Protein AF-A0A955XK54-F1 (afdb_monomer_lite)

Structure (mmCIF, N/CA/C/O backbone):
data_AF-A0A955XK54-F1
#
_ent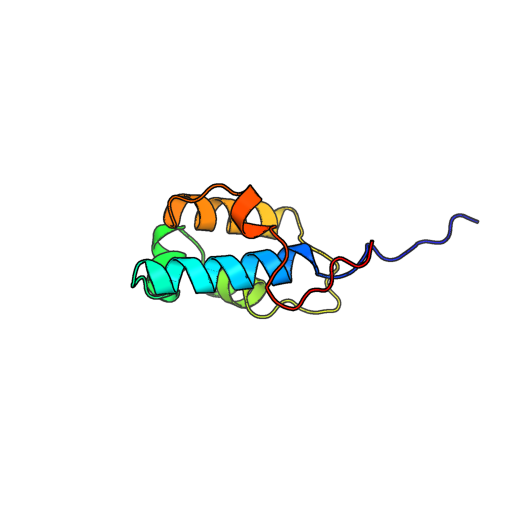ry.id   AF-A0A955XK54-F1
#
loop_
_atom_site.group_PDB
_atom_site.id
_atom_site.type_symbol
_atom_site.label_atom_id
_atom_site.label_alt_id
_atom_site.label_comp_id
_atom_site.label_asym_id
_atom_site.label_entity_id
_atom_site.label_seq_id
_atom_site.pdbx_PDB_ins_code
_atom_site.Cartn_x
_atom_site.Cartn_y
_atom_site.Cartn_z
_atom_site.occupancy
_atom_site.B_iso_or_equiv
_atom_site.auth_seq_id
_atom_site.auth_comp_id
_atom_site.auth_asym_id
_atom_site.auth_atom_id
_atom_site.pdbx_PDB_model_num
ATOM 1 N N . MET A 1 1 ? 37.057 -6.425 -10.747 1.00 41.25 1 MET A N 1
ATOM 2 C CA . MET A 1 1 ? 36.289 -5.256 -10.266 1.00 41.25 1 MET A CA 1
ATOM 3 C C . MET A 1 1 ? 34.828 -5.667 -10.190 1.00 41.25 1 MET A C 1
ATOM 5 O O . MET A 1 1 ? 34.301 -6.030 -11.239 1.00 41.25 1 MET A O 1
ATOM 9 N N . PRO A 1 2 ? 34.185 -5.723 -9.012 1.00 46.47 2 PRO A N 1
ATOM 10 C CA . PRO A 1 2 ? 32.759 -6.011 -8.971 1.00 46.47 2 PRO A CA 1
ATOM 11 C C . PRO A 1 2 ? 32.030 -4.811 -9.579 1.00 46.47 2 PRO A C 1
ATOM 13 O O . PRO A 1 2 ? 32.164 -3.685 -9.102 1.00 46.47 2 PRO A O 1
ATOM 16 N N . ARG A 1 3 ? 31.326 -5.041 -10.692 1.00 46.31 3 ARG A N 1
ATOM 17 C CA . ARG A 1 3 ? 30.423 -4.051 -11.281 1.00 46.31 3 ARG A CA 1
ATOM 18 C C . ARG A 1 3 ? 29.387 -3.734 -10.210 1.00 46.31 3 ARG A C 1
ATOM 20 O O . ARG A 1 3 ? 28.664 -4.631 -9.786 1.00 46.31 3 ARG A O 1
ATOM 27 N N . HIS A 1 4 ? 29.349 -2.488 -9.750 1.00 46.56 4 HIS A N 1
ATOM 28 C CA . HIS A 1 4 ? 28.249 -1.998 -8.935 1.00 46.56 4 HIS A CA 1
ATOM 29 C C . HIS A 1 4 ? 27.038 -1.931 -9.870 1.00 46.56 4 HIS A C 1
ATOM 31 O O . HIS A 1 4 ? 26.836 -0.958 -10.590 1.00 46.56 4 HIS A O 1
ATOM 37 N N . MET A 1 5 ? 26.340 -3.058 -9.993 1.00 34.94 5 MET A N 1
ATOM 38 C CA . MET A 1 5 ? 25.096 -3.136 -10.735 1.00 34.94 5 MET A CA 1
ATOM 39 C C . MET A 1 5 ? 24.090 -2.331 -9.910 1.00 34.94 5 MET A C 1
ATOM 41 O O . MET A 1 5 ? 23.916 -2.654 -8.730 1.00 34.94 5 MET A O 1
ATOM 45 N N . PRO A 1 6 ? 23.494 -1.253 -10.451 1.00 46.78 6 PRO A N 1
ATOM 46 C CA . PRO A 1 6 ? 22.418 -0.583 -9.742 1.00 46.78 6 PRO A CA 1
ATOM 47 C C . PRO A 1 6 ? 21.351 -1.641 -9.426 1.00 46.78 6 PRO A C 1
ATOM 49 O O . PRO A 1 6 ? 21.099 -2.503 -10.278 1.00 46.78 6 PRO A O 1
ATOM 52 N N . PRO A 1 7 ? 20.770 -1.644 -8.212 1.00 44.84 7 PRO A N 1
ATOM 53 C CA . PRO A 1 7 ? 19.709 -2.586 -7.889 1.00 44.84 7 PRO A CA 1
ATOM 54 C C . PRO A 1 7 ? 18.623 -2.481 -8.973 1.00 44.84 7 PRO A C 1
ATOM 56 O O . PRO A 1 7 ? 18.308 -1.360 -9.391 1.00 44.84 7 PRO A O 1
ATOM 59 N N . PRO A 1 8 ? 18.091 -3.609 -9.480 1.00 44.12 8 PRO A N 1
ATOM 60 C CA . PRO A 1 8 ? 17.103 -3.583 -10.548 1.00 44.12 8 PRO A CA 1
ATOM 61 C C . PRO A 1 8 ? 15.945 -2.641 -10.168 1.00 44.12 8 PRO A C 1
ATOM 63 O O . PRO A 1 8 ? 15.454 -2.680 -9.034 1.00 44.12 8 PRO A O 1
ATOM 66 N N . PRO A 1 9 ? 15.538 -1.738 -11.074 1.00 49.97 9 PRO A N 1
ATOM 67 C CA . PRO A 1 9 ? 14.681 -0.619 -10.721 1.00 49.97 9 PRO A CA 1
ATOM 68 C C . PRO A 1 9 ? 13.234 -1.063 -10.473 1.00 49.97 9 PRO A C 1
ATOM 70 O O . PRO A 1 9 ? 12.622 -1.700 -11.317 1.00 49.97 9 PRO A O 1
ATOM 73 N N . ILE A 1 10 ? 12.652 -0.620 -9.353 1.00 58.22 10 ILE A N 1
A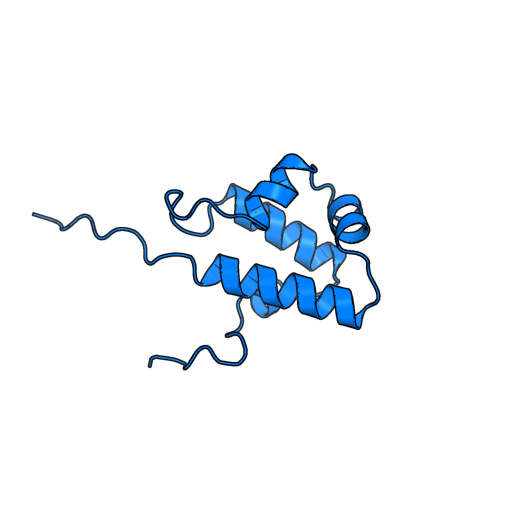TOM 74 C CA . ILE A 1 10 ? 11.275 -0.079 -9.248 1.00 58.22 10 ILE A CA 1
ATOM 75 C C . ILE A 1 10 ? 10.098 -1.050 -9.554 1.00 58.22 10 ILE A C 1
ATOM 77 O O . ILE A 1 10 ? 8.939 -0.664 -9.416 1.00 58.22 10 ILE A O 1
ATOM 81 N N . VAL A 1 11 ? 10.324 -2.322 -9.896 1.00 62.88 11 VAL A N 1
ATOM 82 C CA . VAL A 1 11 ? 9.232 -3.266 -10.226 1.00 62.88 11 VAL A CA 1
ATOM 83 C C . VAL A 1 11 ? 8.299 -3.505 -9.032 1.00 62.88 11 VAL A C 1
ATOM 85 O O . VAL A 1 11 ? 7.086 -3.347 -9.150 1.00 62.88 11 VAL A O 1
ATOM 88 N N . GLY A 1 12 ? 8.855 -3.792 -7.850 1.00 74.62 12 GLY A N 1
ATOM 89 C CA . GLY A 1 12 ? 8.054 -4.089 -6.656 1.00 74.62 12 GLY A CA 1
ATOM 90 C C . GLY A 1 12 ? 7.172 -2.923 -6.201 1.00 74.62 12 GLY A C 1
ATOM 91 O O . GLY A 1 12 ? 6.026 -3.132 -5.818 1.00 74.62 12 GLY A O 1
ATOM 92 N N . LEU A 1 13 ? 7.665 -1.685 -6.305 1.00 78.00 13 LEU A N 1
ATOM 93 C CA . LEU A 1 13 ? 6.899 -0.503 -5.903 1.00 78.00 13 LEU A CA 1
ATOM 94 C C . LEU A 1 13 ? 5.764 -0.195 -6.883 1.00 78.00 13 LEU A C 1
ATOM 96 O O . LEU A 1 13 ? 4.668 0.179 -6.469 1.00 78.00 13 LEU A O 1
ATOM 100 N N . ARG A 1 14 ? 6.022 -0.379 -8.183 1.00 79.69 14 ARG A N 1
ATOM 101 C CA . ARG A 1 14 ? 5.015 -0.218 -9.235 1.00 79.69 14 ARG A CA 1
ATOM 102 C C . ARG A 1 14 ? 3.879 -1.227 -9.063 1.00 79.69 14 ARG A C 1
ATOM 104 O O . ARG A 1 14 ? 2.719 -0.823 -9.098 1.00 79.69 14 ARG A O 1
ATOM 111 N N . ARG A 1 15 ? 4.218 -2.501 -8.835 1.00 85.38 15 ARG A N 1
ATOM 112 C CA . ARG A 1 15 ? 3.247 -3.570 -8.551 1.00 85.38 15 ARG A CA 1
ATOM 113 C C . ARG A 1 15 ? 2.434 -3.254 -7.301 1.00 85.38 15 ARG A C 1
ATOM 115 O O . ARG A 1 15 ? 1.208 -3.208 -7.379 1.00 85.38 15 ARG A O 1
ATOM 122 N N . ALA A 1 16 ? 3.108 -2.904 -6.203 1.00 87.12 16 ALA A N 1
ATOM 123 C CA . ALA A 1 16 ? 2.441 -2.573 -4.947 1.00 87.12 16 ALA A CA 1
ATOM 124 C C . ALA A 1 16 ? 1.445 -1.431 -5.123 1.00 87.12 16 ALA A C 1
ATOM 126 O O . ALA A 1 16 ? 0.290 -1.553 -4.722 1.00 87.12 16 ALA A O 1
ATOM 127 N N . ARG A 1 17 ? 1.856 -0.345 -5.783 1.00 87.44 17 ARG A N 1
ATOM 128 C CA . ARG A 1 17 ? 0.975 0.789 -6.062 1.00 87.44 17 ARG A CA 1
ATOM 129 C C . ARG A 1 17 ? -0.253 0.373 -6.868 1.00 87.44 17 ARG A C 1
ATOM 131 O O . ARG A 1 17 ? -1.366 0.716 -6.478 1.00 87.44 17 ARG A O 1
ATOM 138 N N . TYR A 1 18 ? -0.051 -0.360 -7.962 1.00 89.12 18 TYR A N 1
ATOM 139 C CA . TYR A 1 18 ? -1.147 -0.825 -8.806 1.00 89.12 18 TYR A CA 1
ATOM 140 C C . TYR A 1 18 ? -2.168 -1.634 -7.999 1.00 89.12 18 TYR A C 1
ATOM 142 O O . TYR A 1 18 ? -3.360 -1.330 -8.029 1.00 89.12 18 TYR A O 1
ATOM 150 N N . TRP A 1 19 ? -1.705 -2.621 -7.230 1.00 92.00 19 TRP A N 1
ATOM 151 C CA . TRP A 1 19 ? -2.589 -3.483 -6.451 1.00 92.00 19 TRP A CA 1
ATOM 152 C C . TRP A 1 19 ? -3.262 -2.741 -5.295 1.00 92.00 19 TRP A C 1
ATOM 154 O O . TRP A 1 19 ? -4.456 -2.931 -5.076 1.00 92.00 19 TRP A O 1
ATOM 164 N N . ILE A 1 20 ? -2.566 -1.823 -4.617 1.00 92.12 20 ILE A N 1
ATOM 165 C CA . ILE A 1 20 ? -3.168 -0.948 -3.597 1.00 92.12 20 ILE A CA 1
ATOM 166 C C . ILE A 1 20 ? -4.327 -0.141 -4.195 1.00 92.12 20 ILE A C 1
ATOM 168 O O . ILE A 1 20 ? -5.417 -0.102 -3.620 1.00 92.12 20 ILE A O 1
ATOM 172 N N . GLU A 1 21 ? -4.116 0.487 -5.355 1.00 92.25 21 GLU A N 1
ATOM 173 C CA . GLU A 1 21 ? -5.153 1.257 -6.047 1.00 92.25 21 GLU A CA 1
ATOM 174 C C . GLU A 1 21 ? -6.315 0.359 -6.503 1.00 92.25 21 GLU A C 1
ATOM 176 O O . GLU A 1 21 ? -7.487 0.720 -6.341 1.00 92.25 21 GLU A O 1
ATOM 181 N N . HIS A 1 22 ? -6.001 -0.832 -7.012 1.00 94.00 22 HIS A N 1
ATOM 182 C CA . HIS A 1 22 ? -6.977 -1.819 -7.460 1.00 94.00 22 HIS A CA 1
ATOM 183 C C . HIS A 1 22 ? -7.874 -2.314 -6.314 1.00 94.00 22 HIS A C 1
ATOM 185 O O . HIS A 1 22 ? -9.099 -2.197 -6.398 1.00 94.00 22 HIS A O 1
ATOM 191 N N . TYR A 1 23 ? -7.291 -2.799 -5.214 1.00 94.69 23 TYR A N 1
ATOM 192 C CA . TYR A 1 23 ? -8.044 -3.287 -4.056 1.00 94.69 23 TYR A CA 1
ATOM 193 C C . TYR A 1 23 ? -8.837 -2.176 -3.374 1.00 94.69 23 TYR A C 1
ATOM 195 O O . TYR A 1 23 ? -9.998 -2.388 -3.020 1.00 94.69 23 TYR A O 1
ATOM 203 N N . ALA A 1 24 ? -8.269 -0.972 -3.248 1.00 93.50 24 ALA A N 1
ATOM 204 C CA . ALA A 1 24 ? -8.999 0.175 -2.716 1.00 93.50 24 ALA A CA 1
ATOM 205 C C . ALA A 1 24 ? -10.252 0.470 -3.554 1.00 93.50 24 ALA A C 1
ATOM 207 O O . ALA A 1 24 ? -11.337 0.661 -3.000 1.00 93.50 24 ALA A O 1
ATOM 208 N N . ARG A 1 25 ? -10.132 0.429 -4.888 1.00 94.69 25 ARG A N 1
ATOM 209 C CA . ARG A 1 25 ? -11.265 0.611 -5.803 1.00 94.69 25 ARG A CA 1
ATOM 210 C C . ARG A 1 25 ? -12.306 -0.497 -5.658 1.00 94.69 25 ARG A C 1
ATOM 212 O O . ARG A 1 25 ? -13.489 -0.176 -5.581 1.00 94.69 25 ARG A O 1
ATOM 219 N N . MET A 1 26 ? -11.891 -1.763 -5.593 1.00 94.69 26 MET A N 1
ATOM 220 C CA . MET A 1 26 ? -12.815 -2.891 -5.408 1.00 94.69 26 MET A CA 1
ATOM 221 C C . MET A 1 26 ? -13.584 -2.802 -4.086 1.00 94.69 26 MET A C 1
ATOM 223 O O . MET A 1 26 ? -14.773 -3.103 -4.046 1.00 94.69 26 MET A O 1
ATOM 227 N N . LYS A 1 27 ? -12.927 -2.333 -3.019 1.00 93.31 27 LYS A N 1
ATOM 228 C CA . LYS A 1 27 ? -13.531 -2.156 -1.690 1.00 93.31 27 LYS A CA 1
ATOM 229 C C . LYS A 1 27 ? -14.282 -0.827 -1.525 1.00 93.31 27 LYS A C 1
ATOM 231 O O . LYS A 1 27 ? -14.833 -0.570 -0.459 1.00 93.31 27 LYS A O 1
ATOM 236 N N . GLY A 1 28 ? -14.297 0.041 -2.541 1.00 94.19 28 GLY A N 1
ATOM 237 C CA . GLY A 1 28 ? -14.909 1.373 -2.455 1.00 94.19 28 GLY A CA 1
ATOM 238 C C . GLY A 1 28 ? -14.210 2.321 -1.467 1.00 94.19 28 GLY A C 1
ATOM 239 O O . GLY A 1 28 ? -14.801 3.309 -1.026 1.00 94.19 28 GLY A O 1
ATOM 240 N N . ILE A 1 29 ? -12.955 2.041 -1.111 1.00 93.12 29 ILE A N 1
ATOM 241 C CA . ILE A 1 29 ? -12.170 2.821 -0.154 1.00 93.12 29 ILE A CA 1
ATOM 242 C C . ILE A 1 29 ? -11.456 3.950 -0.899 1.00 93.12 29 ILE A C 1
ATOM 244 O O . ILE A 1 29 ? -10.730 3.739 -1.869 1.00 93.12 29 ILE A O 1
ATOM 248 N N . ARG A 1 30 ? -11.612 5.186 -0.417 1.00 92.56 30 ARG A N 1
ATOM 249 C CA . ARG A 1 30 ? -10.830 6.320 -0.930 1.00 92.56 30 ARG A CA 1
ATOM 250 C C . ARG A 1 30 ? -9.372 6.168 -0.503 1.00 92.56 30 ARG A C 1
ATOM 252 O O . ARG A 1 30 ? -9.109 6.000 0.682 1.00 92.56 30 ARG A O 1
ATOM 259 N N . LEU A 1 31 ? -8.428 6.365 -1.422 1.00 89.19 31 LEU A N 1
ATOM 260 C CA . LEU A 1 31 ? -6.986 6.264 -1.139 1.00 89.19 31 LEU A CA 1
ATOM 261 C C . LEU A 1 31 ? -6.532 7.115 0.061 1.00 89.19 31 LEU A C 1
ATOM 263 O O . LEU A 1 31 ? -5.734 6.677 0.880 1.00 89.19 31 LEU A O 1
ATOM 267 N N . VAL A 1 32 ? -7.103 8.312 0.227 1.00 88.56 32 VAL A N 1
ATOM 268 C CA . VAL A 1 32 ? -6.818 9.182 1.383 1.00 88.56 32 VAL A CA 1
ATOM 269 C C . VAL A 1 32 ? -7.330 8.585 2.700 1.00 88.56 32 VAL A C 1
ATOM 271 O O . VAL A 1 32 ? -6.696 8.755 3.739 1.00 88.56 32 VAL A O 1
ATOM 274 N N . ALA A 1 33 ? -8.478 7.903 2.674 1.00 89.88 33 ALA A N 1
ATOM 275 C CA . ALA A 1 33 ? -9.010 7.212 3.844 1.00 89.88 33 ALA A CA 1
ATOM 276 C C . ALA A 1 33 ? -8.153 5.985 4.184 1.00 89.88 33 ALA A C 1
ATOM 278 O O . ALA A 1 33 ? -7.835 5.792 5.352 1.00 89.88 33 ALA A O 1
ATOM 279 N N . LEU A 1 34 ? -7.702 5.247 3.164 1.00 92.00 34 LEU A N 1
ATOM 280 C CA . LEU A 1 34 ? -6.790 4.116 3.319 1.00 92.00 34 LEU A CA 1
ATOM 281 C C . LEU A 1 34 ? -5.448 4.531 3.942 1.00 92.00 34 LEU A C 1
ATOM 283 O O . LEU A 1 34 ? -4.982 3.919 4.898 1.00 92.00 34 LEU A O 1
ATOM 287 N N . ALA A 1 35 ? -4.840 5.608 3.439 1.00 90.06 35 ALA A N 1
ATOM 288 C CA . ALA A 1 35 ? -3.597 6.135 3.999 1.00 90.06 35 ALA A CA 1
ATOM 289 C C . ALA A 1 35 ? -3.765 6.516 5.479 1.00 90.06 35 ALA A C 1
ATOM 291 O O . ALA A 1 35 ? -2.905 6.221 6.305 1.00 90.06 35 ALA A O 1
ATOM 292 N N . ARG A 1 36 ? -4.905 7.125 5.833 1.00 89.81 36 ARG A N 1
ATOM 293 C CA . ARG A 1 36 ? -5.228 7.481 7.220 1.00 89.81 36 ARG A CA 1
ATOM 294 C C . ARG A 1 36 ? -5.426 6.259 8.113 1.00 89.81 36 ARG A C 1
ATOM 296 O O . ARG A 1 36 ? -4.887 6.255 9.214 1.00 89.81 36 ARG A O 1
ATOM 303 N N . SER A 1 37 ? -6.160 5.241 7.661 1.00 89.88 37 SER A N 1
ATOM 304 C CA . SER A 1 37 ? -6.372 4.013 8.441 1.00 89.88 37 SER A CA 1
ATOM 305 C C . SER A 1 37 ? -5.082 3.215 8.631 1.00 89.88 37 SER A C 1
ATOM 307 O O . SER A 1 37 ? -4.914 2.570 9.658 1.00 89.88 37 SER A O 1
ATOM 309 N N . ALA A 1 38 ? -4.148 3.314 7.684 1.00 88.81 38 ALA A N 1
ATOM 310 C CA . ALA A 1 38 ? -2.813 2.734 7.785 1.00 88.81 38 ALA A CA 1
ATOM 311 C C . ALA A 1 38 ? -1.821 3.586 8.610 1.00 88.81 38 ALA A C 1
ATOM 313 O O . ALA A 1 38 ? -0.655 3.220 8.723 1.00 88.81 38 ALA A O 1
ATOM 314 N N . GLY A 1 39 ? -2.240 4.732 9.167 1.00 89.56 39 GLY A N 1
ATOM 315 C CA . GLY A 1 39 ? -1.364 5.616 9.949 1.00 89.56 39 GLY A CA 1
ATOM 316 C C . GLY A 1 39 ? -0.288 6.332 9.121 1.00 89.56 39 GLY A C 1
ATOM 317 O O . GLY A 1 39 ? 0.717 6.791 9.661 1.00 89.56 39 GLY A O 1
ATOM 318 N N . ILE A 1 40 ? -0.478 6.436 7.805 1.00 88.56 40 ILE A N 1
ATOM 319 C CA . ILE A 1 40 ? 0.521 6.956 6.871 1.00 88.56 40 ILE A CA 1
ATOM 320 C C . ILE A 1 40 ? 0.388 8.472 6.755 1.00 88.56 40 ILE A C 1
ATOM 322 O O . ILE A 1 40 ? -0.676 9.019 6.451 1.00 88.56 40 ILE A O 1
ATOM 326 N N . SER A 1 41 ? 1.506 9.170 6.966 1.00 85.12 41 SER A N 1
ATOM 327 C CA . SER A 1 41 ? 1.566 10.620 6.790 1.00 85.12 41 SER A CA 1
ATOM 328 C C . SER A 1 41 ? 1.357 11.012 5.323 1.00 85.12 41 SER A C 1
ATOM 330 O O . SER A 1 41 ? 1.722 10.277 4.403 1.00 85.12 41 SER A O 1
ATOM 332 N N . ARG A 1 42 ? 0.841 12.222 5.080 1.00 80.19 42 ARG A N 1
ATOM 333 C CA . ARG A 1 42 ? 0.646 12.740 3.715 1.00 80.19 42 ARG A CA 1
ATOM 334 C C . ARG A 1 42 ? 1.947 12.764 2.904 1.00 80.19 42 ARG A C 1
ATOM 336 O O . ARG A 1 42 ? 1.920 12.476 1.714 1.00 80.19 42 ARG A O 1
ATOM 343 N N . THR A 1 43 ? 3.067 13.072 3.556 1.00 81.31 43 THR A N 1
ATOM 344 C CA . THR A 1 43 ? 4.403 13.100 2.945 1.00 81.31 43 THR A CA 1
ATOM 345 C C . THR A 1 43 ? 4.861 11.702 2.540 1.00 81.31 43 THR A C 1
ATOM 347 O O . THR A 1 43 ? 5.348 11.512 1.431 1.00 81.31 43 THR A O 1
ATOM 350 N N . THR A 1 44 ? 4.672 10.711 3.416 1.00 81.8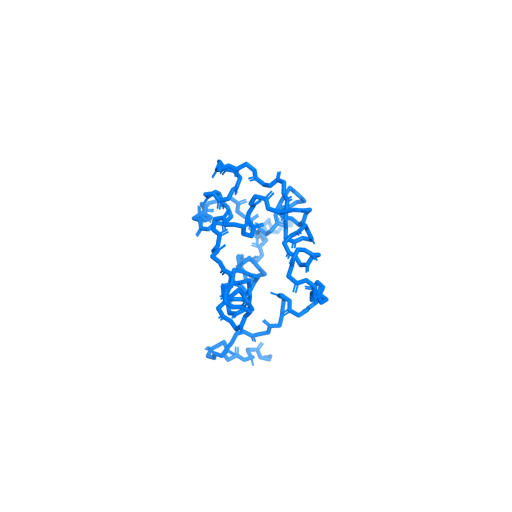1 44 THR A N 1
ATOM 351 C CA . THR A 1 44 ? 5.001 9.306 3.132 1.00 81.81 44 THR A CA 1
ATOM 352 C C . THR A 1 44 ? 4.140 8.763 1.994 1.00 81.81 44 THR A C 1
ATOM 354 O O . THR A 1 44 ? 4.660 8.125 1.085 1.00 81.81 44 THR A O 1
ATOM 357 N N . TRP A 1 45 ? 2.841 9.078 1.997 1.00 82.69 45 TRP A N 1
ATOM 358 C CA . TRP A 1 45 ? 1.928 8.718 0.913 1.00 82.69 45 TRP A CA 1
ATOM 359 C C . TRP A 1 45 ? 2.374 9.299 -0.433 1.00 82.69 45 TRP A C 1
ATOM 361 O O . TRP A 1 45 ? 2.418 8.579 -1.427 1.00 82.69 45 TRP A O 1
ATOM 371 N N . TYR A 1 46 ? 2.758 10.579 -0.460 1.00 78.62 46 TYR A N 1
ATOM 372 C CA . TYR A 1 46 ? 3.268 11.224 -1.672 1.00 78.62 46 TYR A CA 1
ATOM 373 C C . TYR A 1 46 ? 4.528 10.537 -2.200 1.00 78.62 46 TYR A C 1
ATOM 375 O O . TYR A 1 46 ? 4.601 10.243 -3.383 1.00 78.62 46 TYR A O 1
ATOM 383 N N . ARG A 1 47 ? 5.482 10.205 -1.322 1.00 76.38 47 ARG A N 1
ATOM 384 C CA . ARG A 1 47 ? 6.711 9.489 -1.707 1.00 76.38 47 ARG A CA 1
ATOM 385 C C . ARG A 1 47 ? 6.447 8.082 -2.246 1.00 76.38 47 ARG A C 1
ATOM 387 O O . ARG A 1 47 ? 7.173 7.623 -3.119 1.00 76.38 47 ARG A O 1
ATOM 394 N N . LEU A 1 48 ? 5.412 7.409 -1.740 1.00 77.50 48 LEU A N 1
ATOM 395 C CA . LEU A 1 48 ? 5.003 6.087 -2.216 1.00 77.50 48 LEU A CA 1
ATOM 396 C C . LEU A 1 48 ? 4.346 6.157 -3.605 1.00 77.50 48 LEU A C 1
ATOM 398 O O . LEU A 1 48 ? 4.584 5.297 -4.449 1.00 77.50 48 LEU A O 1
ATOM 402 N N . MET A 1 49 ? 3.505 7.169 -3.830 1.00 74.12 49 MET A N 1
ATOM 403 C CA . MET A 1 49 ? 2.747 7.337 -5.075 1.00 74.12 49 MET A CA 1
ATOM 404 C C . MET A 1 49 ? 3.563 8.015 -6.178 1.00 74.12 49 MET A C 1
ATOM 406 O O . MET A 1 49 ? 3.356 7.731 -7.353 1.00 74.12 49 MET A O 1
ATOM 410 N N . GLU A 1 50 ? 4.515 8.868 -5.825 1.00 72.25 50 GLU A N 1
ATOM 411 C CA . GLU A 1 50 ? 5.436 9.539 -6.742 1.00 72.25 50 GLU A CA 1
ATOM 412 C C . GLU A 1 50 ? 6.876 9.172 -6.365 1.00 72.25 50 GLU A C 1
ATOM 414 O O . GLU A 1 50 ? 7.606 9.997 -5.809 1.00 72.25 50 GLU A O 1
ATOM 419 N N . PRO A 1 51 ? 7.295 7.915 -6.604 1.00 63.47 51 PRO A N 1
ATOM 420 C CA . PRO A 1 51 ? 8.652 7.521 -6.286 1.00 63.47 51 PRO A CA 1
ATOM 421 C C . PRO A 1 51 ? 9.632 8.277 -7.169 1.00 63.47 51 PRO A C 1
ATOM 423 O O . PRO A 1 51 ? 9.518 8.260 -8.395 1.00 63.47 51 PRO A O 1
ATOM 426 N N . ASP A 1 52 ? 10.613 8.911 -6.531 1.00 60.81 52 ASP A N 1
ATOM 427 C CA . ASP A 1 52 ? 11.757 9.473 -7.231 1.00 60.81 52 ASP A CA 1
ATOM 428 C C . ASP A 1 52 ? 12.487 8.327 -7.960 1.00 60.81 52 ASP A C 1
ATOM 430 O O . ASP A 1 52 ? 12.981 7.402 -7.302 1.00 60.81 52 ASP A O 1
ATOM 434 N N . PRO A 1 53 ? 12.553 8.341 -9.305 1.00 56.41 53 PRO A N 1
ATOM 435 C CA . PRO A 1 53 ? 13.222 7.293 -10.067 1.00 56.41 53 PRO A CA 1
ATOM 436 C C . PRO A 1 53 ? 14.718 7.171 -9.730 1.00 56.41 53 PRO A C 1
ATOM 438 O O . PRO A 1 53 ? 15.300 6.116 -9.980 1.00 56.41 53 PRO A O 1
ATOM 441 N N . ALA A 1 54 ? 15.335 8.196 -9.127 1.00 57.59 54 ALA A N 1
ATOM 442 C CA . ALA A 1 54 ? 16.719 8.153 -8.660 1.00 57.59 54 ALA A CA 1
ATOM 443 C C . ALA A 1 54 ? 16.906 7.387 -7.334 1.00 57.59 54 ALA A C 1
ATOM 445 O O . ALA A 1 54 ? 18.028 7.001 -7.012 1.00 57.59 54 ALA A O 1
ATOM 446 N N . ALA A 1 55 ? 15.836 7.136 -6.567 1.00 54.69 55 ALA A N 1
ATOM 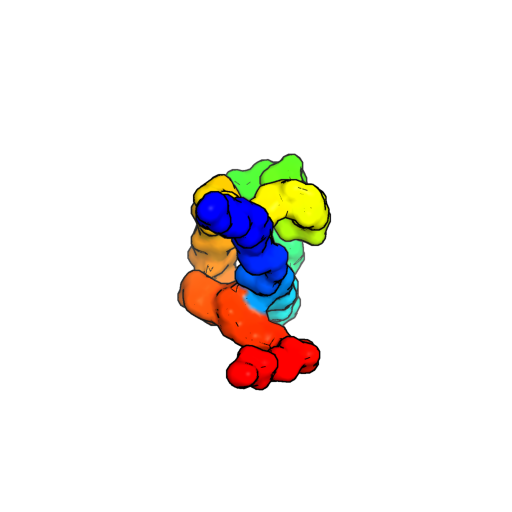447 C CA . ALA A 1 55 ? 15.927 6.637 -5.192 1.00 54.69 55 ALA A CA 1
ATOM 448 C C . ALA A 1 55 ? 16.120 5.113 -5.044 1.00 54.69 55 ALA A C 1
ATOM 450 O O . ALA A 1 55 ? 16.266 4.647 -3.920 1.00 54.69 55 ALA A O 1
ATOM 451 N N . GLY A 1 56 ? 16.170 4.343 -6.138 1.00 50.47 56 GLY A N 1
ATOM 452 C CA . GLY A 1 56 ? 16.544 2.921 -6.122 1.00 50.47 56 GLY A CA 1
ATOM 453 C C . GLY A 1 56 ? 15.620 2.006 -5.297 1.00 50.47 56 GLY A C 1
ATOM 454 O O . GLY A 1 56 ? 15.808 1.822 -4.103 1.00 50.47 56 GLY A O 1
ATOM 455 N N . GLY A 1 57 ? 14.674 1.332 -5.960 1.00 55.06 57 GLY A N 1
ATOM 456 C CA . GLY A 1 57 ? 13.939 0.189 -5.392 1.00 55.06 57 GLY A CA 1
ATOM 457 C C . GLY A 1 57 ? 12.985 0.487 -4.220 1.00 55.06 57 GLY A C 1
ATOM 458 O O . GLY A 1 57 ? 12.771 1.625 -3.804 1.00 55.06 57 GLY A O 1
ATOM 459 N N . VAL A 1 58 ? 12.341 -0.571 -3.713 1.00 57.34 58 VAL A N 1
ATOM 460 C CA . VAL A 1 58 ? 11.540 -0.502 -2.481 1.00 57.34 58 VAL A CA 1
ATOM 461 C C . VAL A 1 58 ? 12.523 -0.484 -1.310 1.00 57.34 58 VAL A C 1
ATOM 463 O O . VAL A 1 58 ? 13.230 -1.461 -1.091 1.00 57.34 58 VAL A O 1
ATOM 466 N N . THR A 1 59 ? 12.601 0.629 -0.587 1.00 64.31 59 THR A N 1
ATOM 467 C CA . THR A 1 59 ? 13.413 0.741 0.632 1.00 64.31 59 THR A CA 1
ATOM 468 C C . THR A 1 59 ? 12.682 0.105 1.817 1.00 64.31 59 THR A C 1
ATOM 470 O O . THR A 1 59 ? 11.458 -0.028 1.782 1.00 64.31 59 THR A O 1
ATOM 473 N N . ASP A 1 60 ? 13.383 -0.214 2.908 1.00 59.62 60 ASP A N 1
ATOM 474 C CA . ASP A 1 60 ? 12.755 -0.748 4.133 1.00 59.62 60 ASP A CA 1
ATOM 475 C C . ASP A 1 60 ? 11.641 0.172 4.670 1.00 59.62 60 ASP A C 1
ATOM 477 O O . ASP A 1 60 ? 10.589 -0.284 5.121 1.00 59.62 60 ASP A O 1
ATOM 481 N N . ALA A 1 61 ? 11.826 1.492 4.535 1.00 60.84 61 ALA A N 1
ATOM 482 C CA . ALA A 1 61 ? 10.815 2.491 4.879 1.00 60.84 61 ALA A CA 1
ATOM 483 C C . ALA A 1 61 ? 9.549 2.385 4.001 1.00 60.84 61 ALA A C 1
ATOM 485 O O . ALA A 1 61 ? 8.434 2.623 4.477 1.00 60.84 61 ALA A O 1
ATOM 486 N N . HIS A 1 62 ? 9.699 2.007 2.727 1.00 74.75 62 HIS A N 1
ATOM 487 C CA . HIS A 1 62 ? 8.571 1.717 1.844 1.00 74.75 62 HIS A CA 1
ATOM 488 C C . HIS A 1 62 ? 7.927 0.362 2.161 1.00 74.75 62 HIS A C 1
ATOM 490 O O . HIS A 1 62 ? 6.701 0.297 2.150 1.00 74.75 62 HIS A O 1
ATOM 496 N N . ILE A 1 63 ? 8.692 -0.682 2.510 1.00 78.56 63 ILE A N 1
ATOM 497 C CA . ILE A 1 63 ? 8.119 -1.998 2.856 1.00 78.56 63 ILE A CA 1
ATOM 498 C C . ILE A 1 63 ? 7.169 -1.892 4.049 1.00 78.56 63 ILE A C 1
ATOM 500 O O . ILE A 1 63 ? 6.009 -2.276 3.918 1.00 78.56 63 ILE A O 1
ATOM 504 N N . GLY A 1 64 ? 7.585 -1.277 5.162 1.00 83.69 64 GLY A N 1
ATOM 505 C CA . GLY A 1 64 ? 6.697 -1.122 6.326 1.00 83.69 64 GLY A CA 1
ATOM 506 C C . GLY A 1 64 ? 5.435 -0.291 6.027 1.00 83.69 64 GLY A C 1
ATOM 507 O O . GLY A 1 64 ? 4.361 -0.520 6.591 1.00 83.69 64 GLY A O 1
ATOM 508 N N . THR A 1 65 ? 5.535 0.648 5.080 1.00 86.81 65 THR A N 1
ATOM 509 C CA . THR A 1 65 ? 4.384 1.425 4.592 1.00 86.81 65 THR A CA 1
ATOM 510 C C . THR A 1 65 ? 3.432 0.546 3.773 1.00 86.81 65 THR A C 1
ATOM 512 O O . THR A 1 65 ? 2.220 0.595 3.979 1.00 86.81 65 THR A O 1
ATOM 515 N N . ILE A 1 66 ? 3.966 -0.278 2.868 1.00 88.44 66 ILE A N 1
ATOM 516 C CA . ILE A 1 66 ? 3.190 -1.209 2.036 1.00 88.44 66 ILE A CA 1
ATOM 517 C C . ILE A 1 66 ? 2.515 -2.273 2.912 1.00 88.44 66 ILE A C 1
ATOM 519 O O . ILE A 1 66 ? 1.335 -2.549 2.719 1.00 88.44 66 ILE A O 1
ATOM 523 N N . GLU A 1 67 ? 3.201 -2.799 3.928 1.00 89.56 67 GLU A N 1
ATOM 524 C CA . GLU A 1 67 ? 2.621 -3.716 4.920 1.00 89.56 67 GLU A CA 1
ATOM 525 C C . GLU A 1 67 ? 1.436 -3.101 5.667 1.00 89.56 67 GLU A C 1
ATOM 527 O O . GLU A 1 67 ? 0.396 -3.739 5.835 1.00 89.56 67 GLU A O 1
ATOM 532 N N . SER A 1 68 ? 1.566 -1.843 6.092 1.00 91.50 68 SER A N 1
ATOM 533 C CA . SER A 1 68 ? 0.478 -1.125 6.762 1.00 91.50 68 SER A CA 1
ATOM 534 C C . SER A 1 68 ? -0.731 -0.939 5.837 1.00 91.50 68 SER A C 1
ATOM 536 O O . SER A 1 68 ? -1.873 -1.066 6.282 1.00 91.50 68 SER A O 1
ATOM 538 N N . LEU A 1 69 ? -0.498 -0.699 4.541 1.00 92.19 69 LEU A N 1
ATOM 539 C CA . LEU A 1 69 ? -1.559 -0.623 3.530 1.00 92.19 69 LEU A CA 1
ATOM 540 C C . LEU A 1 69 ? -2.202 -1.983 3.263 1.00 92.19 69 LEU A C 1
ATOM 542 O O . LEU A 1 69 ? -3.424 -2.045 3.183 1.00 92.19 69 LEU A O 1
ATOM 546 N N . ALA A 1 70 ? -1.416 -3.058 3.180 1.00 92.62 70 ALA A N 1
ATOM 547 C CA . ALA A 1 70 ? -1.922 -4.421 3.020 1.00 92.62 70 ALA A CA 1
ATOM 548 C C . ALA A 1 70 ? -2.859 -4.801 4.176 1.00 92.62 70 ALA A C 1
ATOM 550 O O . ALA A 1 70 ? -3.979 -5.250 3.948 1.00 92.62 70 ALA A O 1
ATOM 551 N N . ARG A 1 71 ? -2.454 -4.505 5.421 1.00 93.75 71 ARG A N 1
ATOM 552 C CA . ARG A 1 71 ? -3.293 -4.714 6.614 1.00 93.75 71 ARG A CA 1
ATOM 553 C C . ARG A 1 71 ? -4.573 -3.886 6.574 1.00 93.75 71 ARG A C 1
ATOM 555 O O . ARG A 1 71 ? -5.638 -4.416 6.859 1.00 93.75 71 ARG A O 1
ATOM 562 N N . ALA A 1 72 ? -4.484 -2.610 6.199 1.00 93.38 72 ALA A N 1
ATOM 563 C CA . ALA A 1 72 ? -5.654 -1.739 6.088 1.00 93.38 72 ALA A CA 1
ATOM 564 C C . ALA A 1 72 ? -6.599 -2.139 4.938 1.00 93.38 72 ALA A C 1
ATOM 566 O O . ALA A 1 72 ? -7.790 -1.842 4.987 1.00 93.38 72 ALA A O 1
ATOM 567 N N . LEU A 1 73 ? -6.070 -2.802 3.909 1.00 94.12 73 LEU A N 1
ATOM 568 C CA . LEU A 1 73 ? -6.838 -3.394 2.819 1.00 94.12 73 LEU A CA 1
ATOM 569 C C . LEU A 1 73 ? -7.337 -4.802 3.139 1.00 94.12 73 LEU A C 1
ATOM 571 O O . LEU A 1 73 ? -8.143 -5.305 2.365 1.00 94.12 73 LEU A O 1
ATOM 575 N N . GLU A 1 74 ? -6.905 -5.427 4.236 1.00 94.69 74 GLU A N 1
ATOM 576 C CA . GLU A 1 74 ? -7.179 -6.834 4.555 1.00 94.69 74 GLU A CA 1
ATOM 577 C C . GLU A 1 74 ? -6.813 -7.771 3.387 1.00 94.69 74 GLU A C 1
ATOM 579 O O . GLU A 1 74 ? -7.635 -8.570 2.936 1.00 94.69 74 GLU A O 1
ATOM 584 N N . VAL A 1 75 ? -5.600 -7.615 2.853 1.00 93.06 75 VAL A N 1
ATOM 585 C CA . VAL A 1 75 ? -5.027 -8.469 1.795 1.00 93.06 75 VAL A CA 1
ATOM 586 C C . VAL A 1 75 ? -3.652 -8.972 2.213 1.00 93.06 75 VAL A C 1
ATOM 588 O O . VAL A 1 75 ? -2.986 -8.344 3.046 1.00 93.06 75 VAL A 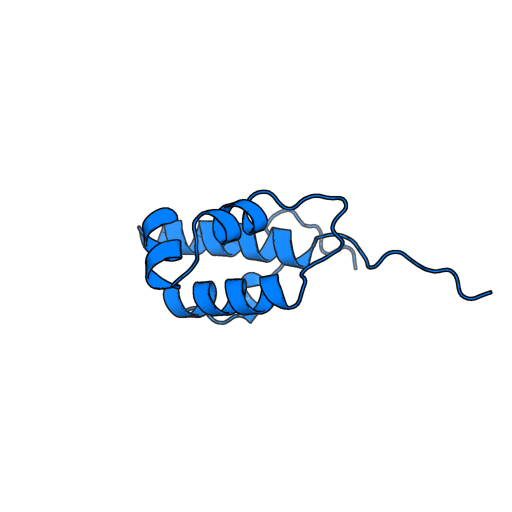O 1
ATOM 591 N N . ASP A 1 76 ? -3.210 -10.088 1.635 1.00 91.62 76 ASP A N 1
ATOM 592 C CA . ASP A 1 76 ? -1.856 -10.570 1.889 1.00 91.62 76 ASP A CA 1
ATOM 593 C C . ASP A 1 76 ? -0.820 -9.641 1.237 1.00 91.62 76 ASP A C 1
ATOM 595 O O . ASP A 1 76 ? -1.027 -9.091 0.153 1.00 91.62 76 ASP A O 1
ATOM 599 N N . LEU A 1 77 ? 0.325 -9.456 1.898 1.00 88.00 77 LEU A N 1
ATOM 600 C CA . LEU A 1 77 ? 1.394 -8.605 1.380 1.00 88.00 77 LEU A CA 1
ATOM 601 C C . LEU A 1 77 ? 1.879 -9.083 0.004 1.00 88.00 77 LEU A C 1
ATOM 603 O O . LEU A 1 77 ? 2.157 -8.260 -0.866 1.00 88.00 77 LEU A O 1
ATOM 607 N N . SER A 1 78 ? 1.960 -10.398 -0.205 1.00 87.62 78 SER A N 1
ATOM 608 C CA . SER A 1 78 ? 2.407 -10.992 -1.466 1.00 87.62 78 SER A CA 1
ATOM 609 C C . SER A 1 78 ? 1.478 -10.672 -2.639 1.00 87.62 78 SER A C 1
ATOM 611 O O . SER A 1 78 ? 1.959 -10.560 -3.768 1.00 87.62 78 SER A O 1
ATOM 613 N N . GLU A 1 79 ? 0.185 -10.432 -2.389 1.00 88.44 79 GLU A N 1
ATOM 614 C CA . GLU A 1 79 ? -0.766 -10.001 -3.420 1.00 88.44 79 GLU A CA 1
ATOM 615 C C . GLU A 1 79 ? -0.368 -8.652 -4.021 1.00 88.44 79 GLU A C 1
ATOM 617 O O . GLU A 1 79 ? -0.514 -8.439 -5.222 1.00 88.44 79 GLU A O 1
ATOM 622 N N . LEU A 1 80 ? 0.231 -7.767 -3.219 1.00 88.62 80 LEU A N 1
ATOM 623 C CA . LEU A 1 80 ? 0.695 -6.463 -3.689 1.00 88.62 80 LEU A CA 1
ATOM 624 C C . LEU A 1 80 ? 1.934 -6.557 -4.592 1.00 88.62 80 LEU A C 1
ATOM 626 O O . LEU A 1 80 ? 2.255 -5.605 -5.296 1.00 88.62 80 LEU A O 1
ATOM 630 N N . PHE A 1 81 ? 2.628 -7.692 -4.615 1.00 86.69 81 PHE A N 1
ATOM 631 C CA . PHE A 1 81 ? 3.823 -7.894 -5.439 1.00 86.69 81 PHE A CA 1
ATOM 632 C C . PHE A 1 81 ? 3.586 -8.818 -6.638 1.00 86.69 81 PHE A C 1
ATOM 634 O O . PHE A 1 81 ? 4.538 -9.133 -7.366 1.00 86.69 81 PHE A O 1
ATOM 641 N N . GLN A 1 82 ? 2.333 -9.214 -6.883 1.00 85.31 82 GLN A N 1
ATOM 642 C CA . GLN A 1 82 ? 1.973 -9.978 -8.071 1.00 85.31 82 GLN A CA 1
ATOM 643 C C . GLN A 1 82 ? 2.231 -9.163 -9.349 1.00 85.31 82 GLN A C 1
ATOM 645 O O . GLN A 1 82 ? 2.114 -7.932 -9.326 1.00 85.31 82 GLN A O 1
ATOM 650 N N . PRO A 1 83 ? 2.583 -9.819 -10.468 1.00 86.00 83 PRO A N 1
ATOM 651 C CA . PRO A 1 83 ? 2.699 -9.153 -11.762 1.00 86.00 83 PRO A CA 1
ATOM 652 C C . PRO A 1 83 ? 1.430 -8.361 -12.097 1.00 86.00 83 PRO A C 1
ATOM 654 O O . PRO A 1 83 ? 0.319 -8.857 -11.896 1.00 86.00 83 PRO A O 1
ATOM 657 N N . VAL A 1 84 ? 1.580 -7.132 -12.595 1.00 85.19 84 VAL A N 1
ATOM 658 C CA . VAL A 1 84 ? 0.418 -6.353 -13.052 1.00 85.19 84 VAL A CA 1
ATOM 659 C C . VAL A 1 84 ? -0.009 -6.800 -14.455 1.00 85.19 84 VAL A C 1
ATOM 661 O O . VAL A 1 84 ? 0.835 -7.232 -15.241 1.00 85.19 84 VAL A O 1
ATOM 664 N N . PRO A 1 85 ? -1.294 -6.672 -14.831 1.00 81.12 85 PRO A N 1
ATOM 665 C CA . PRO A 1 85 ? -1.724 -6.939 -16.200 1.00 81.12 85 PRO A CA 1
ATOM 666 C C . PRO A 1 85 ? -0.924 -6.098 -17.206 1.00 81.12 85 PRO A C 1
ATOM 668 O O . PRO A 1 85 ? -0.913 -4.870 -17.118 1.00 81.12 85 PRO A O 1
ATOM 671 N N . GLY A 1 86 ? -0.259 -6.758 -18.155 1.00 73.19 86 GLY A N 1
ATOM 672 C CA . GLY A 1 86 ? 0.589 -6.104 -19.159 1.00 73.19 86 GLY A CA 1
ATOM 673 C C . GLY A 1 86 ? 2.068 -5.963 -18.780 1.00 73.19 86 GLY A C 1
ATOM 674 O O . GLY A 1 86 ? 2.849 -5.537 -19.625 1.00 73.19 86 GLY A O 1
ATOM 675 N N . GLU A 1 87 ? 2.484 -6.354 -17.568 1.00 70.38 87 GLU A N 1
ATOM 676 C CA . GLU A 1 87 ? 3.857 -6.835 -17.377 1.00 70.38 87 GLU A CA 1
ATOM 677 C C . GLU A 1 87 ? 3.922 -8.205 -18.054 1.00 70.38 87 GLU A C 1
ATOM 679 O O . GLU A 1 87 ? 3.414 -9.190 -17.515 1.00 70.38 87 GLU A O 1
ATOM 684 N N . GLU A 1 88 ? 4.495 -8.277 -19.258 1.00 57.34 88 GLU A N 1
ATOM 685 C CA . GLU A 1 88 ? 4.959 -9.568 -19.754 1.00 57.34 88 GLU A CA 1
ATOM 686 C C . GLU A 1 88 ? 5.900 -10.131 -18.687 1.00 57.34 88 GLU A C 1
ATOM 688 O O . GLU A 1 88 ? 6.797 -9.438 -18.197 1.00 57.34 88 GLU A O 1
ATOM 693 N N . ALA A 1 89 ? 5.623 -11.358 -18.246 1.00 51.34 89 ALA A N 1
ATOM 694 C CA . ALA A 1 89 ? 6.556 -12.112 -17.438 1.00 51.34 89 ALA A CA 1
ATOM 695 C C . ALA A 1 89 ? 7.776 -12.365 -18.329 1.00 51.34 89 ALA A C 1
ATOM 697 O O . ALA A 1 89 ? 7.811 -13.361 -19.045 1.00 51.34 89 ALA A O 1
ATOM 698 N N . ASP A 1 90 ? 8.706 -11.410 -18.360 1.00 43.53 90 ASP A N 1
ATOM 699 C CA . ASP A 1 90 ? 10.026 -11.579 -18.956 1.00 43.53 90 ASP A CA 1
ATOM 700 C C . ASP A 1 90 ? 10.685 -12.713 -18.160 1.00 43.53 90 ASP A C 1
ATOM 702 O O . ASP A 1 90 ? 11.111 -12.541 -17.012 1.00 43.53 90 ASP A O 1
ATOM 706 N N . ALA A 1 91 ? 10.549 -13.911 -18.726 1.00 41.94 91 ALA A N 1
ATOM 707 C CA . ALA A 1 91 ? 11.025 -15.188 -18.224 1.00 41.94 91 ALA A CA 1
ATOM 708 C C . ALA A 1 91 ? 12.533 -15.331 -18.437 1.00 41.94 91 ALA A C 1
ATOM 710 O O . ALA A 1 91 ? 13.039 -14.833 -19.468 1.00 41.94 91 ALA A O 1
#

Sequence (91 aa):
MPRHMPPPPIVGLRRARYWIEHYARMKGIRLVALARSAGISRTTWYRLMEPDPAAGGVTDAHIGTIESLARALEVDLSELFQPVPGEEADA

Secondary structure (DSSP, 8-state):
----PPPPPSHHHHHHHHHHHHHHHHTT--HHHHHHHTT--HHHHHHHHS--GGG-S--HHHHHHHHHHHHHHT--GGGGGSPPTT-----

pLDDT: mean 76.98, std 17.13, range [34.94, 94.69]

Radius of gyration: 14.02 Å; chains: 1; bounding box: 51×28×30 Å

Foldseek 3Di:
DPPPDQAPFDLLLVLLVVVLVVLCVVVVHDPVNLCVQLVHDPVNVCCSNDPDRVPGDQDPSNL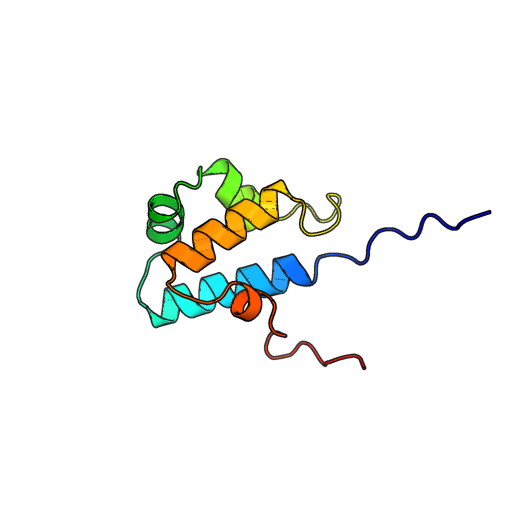SSSVSSCVSSVHDSVNSRDDDVPPDPPD